Protein AF-A0A3S0RDN9-F1 (afdb_monomer_lite)

Foldseek 3Di:
DKAKDKDAAQDQDWDKDKDFQQQKWFQAPVRDIDTFQWKDKQPDDTDRTIDIDTHHHPDMIMMMTHDDDDPPGQWTQWIGGNNRIDGTGGQDPDDDDDPDPPPPDPQPPDQFWDKDWADWDDDPRHTDIDIDIGTDD

pLDDT: mean 71.14, std 14.69, range [34.78, 93.75]

Sequence (137 aa):
MYCDFQFELTRKQTVDVSFYTSYFKVFTPDGTSMEADKVSFAGNTLNTYRSNQEIIAGVPVKVQAYFNIPASTPMFRALEIDGKRLENVPIRSGAAARPGTPTTLPAPAVTGFDLQLSNCAVNRGVYTCTATLTPTK

Structure (mmCIF, N/CA/C/O backbone):
data_AF-A0A3S0RDN9-F1
#
_entry.id   AF-A0A3S0RDN9-F1
#
loop_
_atom_site.group_PDB
_atom_site.id
_atom_site.type_symbol
_atom_site.label_atom_id
_atom_site.label_alt_id
_atom_site.label_comp_id
_atom_site.label_asym_id
_atom_site.label_entity_id
_atom_site.label_seq_id
_atom_site.pdbx_PDB_ins_code
_atom_site.Cartn_x
_atom_site.Cartn_y
_atom_site.Cartn_z
_atom_site.occupancy
_atom_site.B_iso_or_equiv
_atom_site.auth_seq_id
_atom_site.auth_comp_id
_atom_site.auth_asym_id
_atom_site.auth_atom_id
_atom_site.pdbx_PDB_model_num
ATOM 1 N N . MET A 1 1 ? 2.990 -1.516 -11.175 1.00 73.88 1 MET A N 1
ATOM 2 C CA . MET A 1 1 ? 3.116 -2.554 -10.125 1.00 73.88 1 MET A CA 1
ATOM 3 C C . MET A 1 1 ? 1.819 -2.583 -9.335 1.00 73.88 1 MET A C 1
ATOM 5 O O . MET A 1 1 ? 1.255 -1.518 -9.125 1.00 73.88 1 MET A O 1
ATOM 9 N N . TYR A 1 2 ? 1.352 -3.764 -8.928 1.00 74.06 2 TYR A N 1
ATOM 10 C CA . TYR A 1 2 ? 0.171 -3.918 -8.077 1.00 74.06 2 TYR A CA 1
ATOM 11 C C . TYR A 1 2 ? 0.587 -4.119 -6.620 1.00 74.06 2 TYR A C 1
ATOM 13 O O . TYR A 1 2 ? 1.446 -4.954 -6.345 1.00 74.06 2 TYR A O 1
ATOM 21 N N . CYS A 1 3 ? -0.023 -3.361 -5.714 1.00 70.94 3 CYS A N 1
ATOM 22 C CA . CYS A 1 3 ? 0.065 -3.572 -4.275 1.00 70.94 3 CYS A CA 1
ATOM 23 C C . CYS A 1 3 ? -1.298 -4.039 -3.772 1.00 70.94 3 CYS A C 1
ATOM 25 O O . CYS A 1 3 ? -2.300 -3.357 -3.988 1.00 70.94 3 CYS A O 1
ATOM 27 N N . ASP A 1 4 ? -1.316 -5.199 -3.121 1.00 74.75 4 ASP A N 1
ATOM 28 C CA . ASP A 1 4 ? -2.514 -5.782 -2.535 1.00 74.75 4 ASP A CA 1
ATOM 29 C C . ASP A 1 4 ? -2.580 -5.444 -1.045 1.00 74.75 4 ASP A C 1
ATOM 31 O O . ASP A 1 4 ? -1.678 -5.773 -0.275 1.00 74.75 4 ASP A O 1
ATOM 35 N N . PHE A 1 5 ? -3.678 -4.822 -0.643 1.00 72.62 5 PHE A N 1
ATOM 36 C CA . PHE A 1 5 ? -3.991 -4.444 0.724 1.00 72.62 5 PHE A CA 1
ATOM 37 C C . PHE A 1 5 ? -5.184 -5.251 1.192 1.00 72.62 5 PHE A C 1
ATOM 39 O O . PHE A 1 5 ? -6.186 -5.338 0.488 1.00 72.62 5 PHE A O 1
ATOM 46 N N . GLN A 1 6 ? -5.092 -5.818 2.387 1.00 69.31 6 GLN A N 1
ATOM 47 C CA . GLN A 1 6 ? -6.221 -6.462 3.039 1.00 69.31 6 GLN A CA 1
ATOM 48 C C . GLN A 1 6 ? -6.511 -5.723 4.337 1.00 69.31 6 GLN A C 1
ATOM 50 O O . GLN A 1 6 ? -5.605 -5.503 5.139 1.00 69.31 6 GLN A O 1
ATOM 55 N N . PHE A 1 7 ? -7.764 -5.335 4.536 1.00 69.81 7 PHE A N 1
ATOM 56 C CA . PHE A 1 7 ? -8.216 -4.703 5.769 1.00 69.81 7 PHE A CA 1
ATOM 57 C C . PHE A 1 7 ? -9.571 -5.266 6.187 1.00 69.81 7 PHE A C 1
ATOM 59 O O . PHE A 1 7 ? -10.292 -5.856 5.387 1.00 69.81 7 PHE A O 1
ATOM 66 N N . GLU A 1 8 ? -9.916 -5.074 7.452 1.00 69.88 8 GLU A N 1
ATOM 67 C CA . GLU A 1 8 ? -11.169 -5.533 8.042 1.00 69.88 8 GLU A CA 1
ATOM 68 C C . GLU A 1 8 ? -11.790 -4.382 8.834 1.00 69.88 8 GLU A C 1
ATOM 70 O O . GLU A 1 8 ? -11.104 -3.700 9.602 1.00 69.88 8 GLU A O 1
ATOM 75 N N . LEU A 1 9 ? -13.091 -4.143 8.647 1.00 66.44 9 LEU A N 1
ATOM 76 C CA . LEU A 1 9 ? -13.814 -3.179 9.470 1.00 66.44 9 LEU A CA 1
ATOM 77 C C . LEU A 1 9 ? -14.130 -3.800 10.829 1.00 66.44 9 LEU A C 1
ATOM 79 O O . LEU A 1 9 ? -14.888 -4.761 10.932 1.00 66.44 9 LEU A O 1
ATOM 83 N N . THR A 1 10 ? -13.604 -3.181 11.885 1.00 65.06 10 THR A N 1
ATOM 84 C CA . THR A 1 10 ? -13.826 -3.603 13.277 1.00 65.06 10 THR A CA 1
ATOM 85 C C . THR A 1 10 ? -15.167 -3.125 13.848 1.00 65.06 10 THR A C 1
ATOM 87 O O . THR A 1 10 ? -15.571 -3.543 14.933 1.00 65.06 10 THR A O 1
ATOM 90 N N . ARG A 1 11 ? -15.872 -2.216 13.160 1.00 67.81 11 ARG A N 1
ATOM 91 C CA . ARG A 1 11 ? -17.191 -1.722 13.592 1.00 67.81 11 ARG A CA 1
ATOM 92 C C . ARG A 1 11 ? -18.281 -2.702 13.172 1.00 67.81 11 ARG A C 1
ATOM 94 O O . ARG A 1 11 ? -18.232 -3.208 12.067 1.00 67.81 11 ARG A O 1
ATOM 101 N N . LYS A 1 12 ? -19.306 -2.897 14.010 1.00 67.62 12 LYS A N 1
ATOM 102 C CA . LYS A 1 12 ? -20.421 -3.850 13.795 1.00 67.62 12 LYS A CA 1
ATOM 103 C C . LYS A 1 12 ? -21.451 -3.446 12.722 1.00 67.62 12 LYS A C 1
ATOM 105 O O . LYS A 1 12 ? -22.539 -4.009 12.699 1.00 67.62 12 LYS A O 1
ATOM 110 N N . GLN A 1 13 ? -21.170 -2.444 11.896 1.00 71.88 13 GLN A N 1
ATOM 111 C CA . GLN A 1 13 ? -22.127 -1.923 10.917 1.00 71.88 13 GLN A CA 1
ATOM 112 C C . GLN A 1 13 ? -21.569 -2.072 9.512 1.00 71.88 13 GLN A C 1
ATOM 114 O O . GLN A 1 13 ? -20.361 -1.959 9.310 1.00 71.88 13 GLN A O 1
ATOM 119 N N . THR A 1 14 ? -22.469 -2.303 8.564 1.00 76.31 14 THR A N 1
ATOM 120 C CA . THR A 1 14 ? -22.162 -2.223 7.144 1.00 76.31 14 THR A CA 1
ATOM 121 C C . THR A 1 14 ? -21.977 -0.760 6.752 1.00 76.31 14 THR A C 1
ATOM 123 O O . THR A 1 14 ? -22.779 0.087 7.148 1.00 76.31 14 THR A O 1
ATOM 126 N N . VAL A 1 15 ? -20.898 -0.448 6.034 1.00 79.62 15 VAL A N 1
ATOM 127 C CA . VAL A 1 15 ? -20.557 0.934 5.667 1.00 79.62 15 VAL A CA 1
ATOM 128 C C . VAL A 1 15 ? -20.176 1.001 4.197 1.00 79.62 15 VAL A C 1
ATOM 130 O O . VAL A 1 15 ? -19.372 0.195 3.730 1.00 79.62 15 VAL A O 1
ATOM 133 N N . ASP A 1 16 ? -20.698 2.002 3.492 1.00 80.12 16 ASP A N 1
ATOM 134 C CA . ASP A 1 16 ? -20.200 2.375 2.172 1.00 80.12 16 ASP A CA 1
ATOM 135 C C . ASP A 1 16 ? -18.854 3.076 2.312 1.00 80.12 16 ASP A C 1
ATOM 137 O O . ASP A 1 16 ? -18.756 4.189 2.838 1.00 80.12 16 ASP A O 1
ATOM 141 N N . VAL A 1 17 ? -17.800 2.430 1.821 1.00 76.44 17 VAL A N 1
ATOM 142 C CA . VAL A 1 17 ? -16.456 3.001 1.835 1.00 76.44 17 VAL A CA 1
ATOM 143 C C . VAL A 1 17 ? -16.057 3.379 0.418 1.00 76.44 17 VAL A C 1
ATOM 145 O O . VAL A 1 17 ? -16.173 2.600 -0.529 1.00 76.44 17 VAL A O 1
ATOM 148 N N . SER A 1 18 ? -15.593 4.618 0.278 1.00 80.81 18 SER A N 1
ATOM 149 C CA . SER A 1 18 ? -15.057 5.147 -0.972 1.00 80.81 18 SER A CA 1
ATOM 150 C C . SER A 1 18 ? -13.541 5.206 -0.880 1.00 80.81 18 SER A C 1
ATOM 152 O O . SER A 1 18 ? -13.004 5.880 -0.005 1.00 80.81 18 SER A O 1
ATOM 154 N N . PHE A 1 19 ? -12.860 4.534 -1.800 1.00 79.06 19 PHE A N 1
ATOM 155 C CA . PHE A 1 19 ? -11.409 4.607 -1.930 1.00 79.06 19 PHE A CA 1
ATOM 156 C C . PHE A 1 19 ? -11.046 5.455 -3.137 1.00 79.06 19 PHE A C 1
ATOM 158 O O . PHE A 1 19 ? -11.519 5.191 -4.247 1.00 79.06 19 PHE A O 1
ATOM 165 N N . TYR A 1 20 ? -10.190 6.445 -2.911 1.00 86.69 20 TYR A N 1
ATOM 166 C CA . TYR A 1 20 ? -9.628 7.294 -3.953 1.00 86.69 20 TYR A CA 1
ATOM 167 C C . TYR A 1 20 ? -8.189 6.880 -4.226 1.00 86.69 20 TYR A C 1
ATOM 169 O O . TYR A 1 20 ? -7.482 6.423 -3.330 1.00 86.69 20 TYR A O 1
ATOM 177 N N . THR A 1 21 ? -7.739 7.072 -5.459 1.00 88.69 21 THR A N 1
ATOM 178 C CA . THR A 1 21 ? -6.330 6.889 -5.832 1.00 88.69 21 THR A CA 1
ATOM 179 C C . THR A 1 21 ? -5.385 7.722 -4.965 1.00 88.69 21 THR A C 1
ATOM 181 O O . THR A 1 21 ? -4.353 7.216 -4.531 1.00 88.69 21 THR A O 1
ATOM 184 N N . SER A 1 22 ? -5.791 8.944 -4.612 1.00 88.38 22 SER A N 1
ATOM 185 C CA . SER A 1 22 ? -5.031 9.869 -3.762 1.00 88.38 22 SER A CA 1
ATOM 186 C C . SER A 1 22 ? -4.820 9.392 -2.323 1.00 88.38 22 SER A C 1
ATOM 188 O O . SER A 1 22 ? -3.950 9.914 -1.624 1.00 88.38 22 SER A O 1
ATOM 190 N N . TYR A 1 23 ? -5.580 8.391 -1.866 1.00 89.31 23 TYR A N 1
ATOM 191 C CA . TYR A 1 23 ? -5.356 7.778 -0.557 1.00 89.31 23 TYR A CA 1
ATOM 192 C C . TYR A 1 23 ? -4.123 6.887 -0.547 1.00 89.31 23 TYR A C 1
ATOM 194 O O . TYR A 1 23 ? -3.597 6.627 0.525 1.00 89.31 23 TYR A O 1
ATOM 202 N N . PHE A 1 24 ? -3.653 6.431 -1.706 1.00 90.19 24 PHE A N 1
ATOM 203 C CA . PHE A 1 24 ? -2.531 5.514 -1.822 1.00 90.19 24 PHE A CA 1
ATOM 204 C C . PHE A 1 24 ? -1.341 6.259 -2.411 1.00 90.19 24 PHE A C 1
ATOM 206 O O . PHE A 1 24 ? -1.342 6.616 -3.588 1.00 90.19 24 PHE A O 1
ATOM 213 N N . LYS A 1 25 ? -0.313 6.481 -1.596 1.00 92.19 25 LYS A N 1
ATOM 214 C CA . LYS A 1 25 ? 0.907 7.190 -1.983 1.00 92.19 25 LYS A CA 1
ATOM 215 C C . LYS A 1 25 ? 2.123 6.325 -1.745 1.00 92.19 25 LYS A C 1
ATOM 217 O O . LYS A 1 25 ? 2.254 5.705 -0.700 1.00 92.19 25 LYS A O 1
ATOM 222 N N . VAL A 1 26 ? 3.055 6.317 -2.679 1.00 91.06 26 VAL A N 1
ATOM 223 C CA . VAL A 1 26 ? 4.378 5.720 -2.491 1.00 91.06 26 VAL A CA 1
ATOM 224 C C . VAL A 1 26 ? 5.428 6.808 -2.493 1.00 91.06 26 VAL A C 1
ATOM 226 O O . VAL A 1 26 ? 5.318 7.795 -3.212 1.00 91.06 26 VAL A O 1
ATOM 229 N N . PHE A 1 27 ? 6.465 6.597 -1.701 1.00 89.00 27 PHE A N 1
ATOM 230 C CA . PHE A 1 27 ? 7.673 7.395 -1.673 1.00 89.00 27 PHE A CA 1
ATOM 231 C C . PHE A 1 27 ? 8.801 6.508 -2.166 1.00 89.00 27 PHE A C 1
ATOM 233 O O . PHE A 1 27 ? 9.121 5.485 -1.551 1.00 89.00 27 PHE A O 1
ATOM 240 N N . THR A 1 28 ? 9.391 6.866 -3.291 1.00 86.06 28 THR A N 1
ATOM 241 C CA . THR A 1 28 ? 10.528 6.143 -3.860 1.00 86.06 28 THR A CA 1
ATOM 242 C C . THR A 1 28 ? 11.813 6.448 -3.086 1.00 86.06 28 THR A C 1
ATOM 244 O O . THR A 1 28 ? 11.859 7.384 -2.280 1.00 86.06 28 THR A O 1
ATOM 247 N N . PRO A 1 29 ? 12.879 5.648 -3.281 1.00 79.56 29 PRO A N 1
ATOM 248 C CA . PRO A 1 29 ? 14.160 5.864 -2.604 1.00 79.56 29 PRO A CA 1
ATOM 249 C C . PRO A 1 29 ? 14.780 7.246 -2.852 1.00 79.56 29 PRO A C 1
ATOM 251 O O . PRO A 1 29 ? 15.472 7.765 -1.983 1.00 79.56 29 PRO A O 1
ATOM 254 N N . ASP A 1 30 ? 14.495 7.859 -4.002 1.00 83.50 30 ASP A N 1
ATOM 255 C CA . ASP A 1 30 ? 14.920 9.221 -4.354 1.00 83.50 30 ASP A CA 1
ATOM 256 C C . ASP A 1 30 ? 14.118 10.328 -3.638 1.00 83.50 30 ASP A C 1
ATOM 258 O O . ASP A 1 30 ? 14.424 11.509 -3.778 1.00 83.50 30 ASP A O 1
ATOM 262 N N . GLY A 1 31 ? 13.105 9.960 -2.847 1.00 81.12 31 GLY A N 1
ATOM 263 C CA . GLY A 1 31 ? 12.265 10.885 -2.095 1.00 81.12 31 GLY A CA 1
ATOM 264 C C . GLY A 1 31 ? 11.086 11.461 -2.876 1.00 81.12 31 GLY A C 1
ATOM 265 O O . GLY A 1 31 ? 10.309 12.209 -2.281 1.00 81.12 31 GLY A O 1
ATOM 266 N N . THR A 1 32 ? 10.910 11.111 -4.155 1.00 88.69 32 THR A N 1
ATOM 267 C CA . THR A 1 32 ? 9.719 11.526 -4.905 1.00 88.69 32 THR A CA 1
ATOM 268 C C . THR A 1 32 ? 8.485 10.772 -4.411 1.00 88.69 32 THR A C 1
ATOM 270 O O . THR A 1 32 ? 8.567 9.633 -3.945 1.00 88.69 32 THR A O 1
ATOM 273 N N . SER A 1 33 ? 7.331 11.440 -4.438 1.00 91.75 33 SER A N 1
ATOM 274 C CA . SER A 1 33 ? 6.051 10.846 -4.059 1.00 91.75 33 SER A CA 1
ATOM 275 C C . SER A 1 33 ? 5.173 10.645 -5.284 1.00 91.75 33 SER A C 1
ATOM 277 O O . SER A 1 33 ? 5.063 11.553 -6.107 1.00 91.75 33 SER A O 1
ATOM 279 N N . MET A 1 34 ? 4.498 9.504 -5.370 1.00 91.81 34 MET A N 1
ATOM 280 C CA . MET A 1 34 ? 3.548 9.194 -6.439 1.00 91.81 34 MET A CA 1
ATOM 281 C C . MET A 1 34 ? 2.251 8.664 -5.842 1.00 91.81 34 MET A C 1
ATOM 283 O O . MET A 1 34 ? 2.280 7.869 -4.903 1.00 91.81 34 MET A O 1
ATOM 287 N N . GLU A 1 35 ? 1.121 9.087 -6.393 1.00 93.75 35 GLU A N 1
ATOM 288 C CA . GLU A 1 35 ? -0.183 8.508 -6.072 1.00 93.75 35 GLU A CA 1
ATOM 289 C C . GLU A 1 35 ? -0.417 7.237 -6.900 1.00 93.75 35 GLU A C 1
ATOM 291 O O . GLU A 1 35 ? 0.277 6.985 -7.889 1.00 93.75 35 GLU A O 1
ATOM 296 N N . ALA A 1 36 ? -1.380 6.411 -6.498 1.00 91.12 36 ALA A N 1
ATOM 297 C CA . ALA A 1 36 ? -1.803 5.288 -7.324 1.00 91.12 36 ALA A CA 1
ATOM 298 C C . ALA A 1 36 ? -2.474 5.792 -8.611 1.00 91.12 36 ALA A C 1
ATOM 300 O O . ALA A 1 36 ? -3.304 6.692 -8.569 1.00 91.12 36 ALA A O 1
ATOM 301 N N . ASP A 1 37 ? -2.198 5.172 -9.757 1.00 89.31 37 ASP A N 1
ATOM 302 C CA . ASP A 1 37 ? -2.893 5.520 -11.005 1.00 89.31 37 ASP A CA 1
ATOM 303 C C . ASP A 1 37 ? -4.288 4.889 -11.063 1.00 89.31 37 ASP A C 1
ATOM 305 O O . ASP A 1 37 ? -5.194 5.389 -11.732 1.00 89.31 37 ASP A O 1
ATOM 309 N N . LYS A 1 38 ? -4.444 3.722 -10.425 1.00 87.50 38 LYS A N 1
ATOM 310 C CA . LYS A 1 38 ? -5.693 2.954 -10.413 1.00 87.50 38 LYS A CA 1
ATOM 311 C C . LYS A 1 38 ? -5.880 2.249 -9.084 1.00 87.50 38 LYS A C 1
ATOM 313 O O . LYS A 1 38 ? -4.913 1.811 -8.466 1.00 87.50 38 LYS A O 1
ATOM 318 N N . VAL A 1 39 ? -7.135 2.061 -8.705 1.00 85.31 39 VAL A N 1
ATOM 319 C CA . VAL A 1 39 ? -7.540 1.260 -7.551 1.00 85.31 39 VAL A CA 1
ATOM 320 C C . VAL A 1 39 ? -8.624 0.264 -7.960 1.00 85.31 39 VAL A C 1
ATOM 322 O O . VAL A 1 39 ? -9.530 0.580 -8.728 1.00 85.31 39 VAL A O 1
ATOM 325 N N . SER A 1 40 ? -8.522 -0.962 -7.467 1.00 84.06 40 SER A N 1
ATOM 326 C CA . SER A 1 40 ? -9.524 -2.021 -7.593 1.00 84.06 40 SER A CA 1
ATOM 327 C C . SER A 1 40 ? -9.924 -2.489 -6.202 1.00 84.06 40 SER A C 1
ATOM 329 O O . SER A 1 40 ? -9.132 -2.453 -5.261 1.00 84.06 40 SER A O 1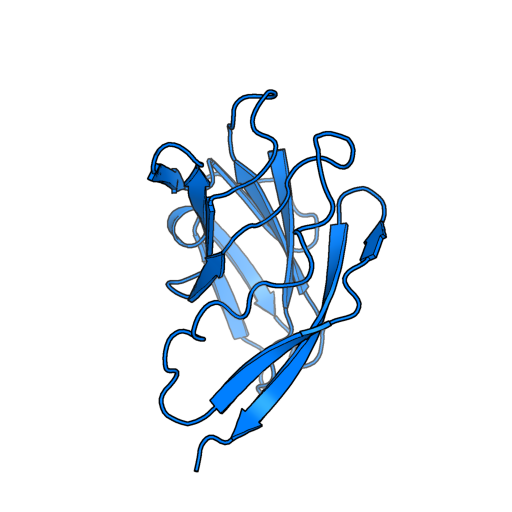
ATOM 331 N N . PHE A 1 41 ? -11.165 -2.941 -6.074 1.00 78.75 41 PHE A N 1
ATOM 332 C CA . PHE A 1 41 ? -11.730 -3.408 -4.822 1.00 78.75 41 PHE A CA 1
ATOM 333 C C . PHE A 1 41 ? -12.392 -4.766 -5.023 1.00 78.75 41 PHE A C 1
ATOM 335 O O . PHE A 1 41 ? -13.183 -4.924 -5.952 1.00 78.75 41 PHE A O 1
ATOM 342 N N . ALA A 1 42 ? -12.099 -5.731 -4.149 1.00 68.88 42 ALA A N 1
ATOM 343 C CA . ALA A 1 42 ? -12.646 -7.090 -4.183 1.00 68.88 42 ALA A CA 1
ATOM 344 C C . ALA A 1 42 ? -12.525 -7.782 -5.560 1.00 68.88 42 ALA A C 1
ATOM 346 O O . ALA A 1 42 ? -13.360 -8.601 -5.927 1.00 68.88 42 ALA A O 1
ATOM 347 N N . GLY A 1 43 ? -11.491 -7.444 -6.340 1.00 64.06 43 GLY A N 1
ATOM 348 C CA . GLY A 1 43 ? -11.286 -7.995 -7.684 1.00 64.06 43 GLY A CA 1
ATOM 349 C C . GLY A 1 43 ? -12.161 -7.376 -8.782 1.00 64.06 43 GLY A C 1
ATOM 350 O O . GLY A 1 43 ? -12.144 -7.871 -9.906 1.00 64.06 43 GLY A O 1
ATOM 351 N N . ASN A 1 44 ? -12.892 -6.293 -8.495 1.00 66.81 44 ASN A N 1
ATOM 352 C CA . ASN A 1 44 ? -13.600 -5.516 -9.516 1.00 66.81 44 ASN A CA 1
ATOM 353 C C . ASN A 1 44 ? -12.628 -4.816 -10.480 1.00 66.81 44 ASN A C 1
ATOM 355 O O . ASN A 1 44 ? -11.425 -4.714 -10.225 1.00 66.81 44 ASN A O 1
ATOM 359 N N . THR A 1 45 ? -13.151 -4.298 -11.591 1.00 71.44 45 THR A N 1
ATOM 360 C CA . THR A 1 45 ? -12.372 -3.573 -12.602 1.00 71.44 45 THR A CA 1
ATOM 361 C C . THR A 1 45 ? -11.550 -2.439 -11.974 1.00 71.44 45 THR A C 1
ATOM 363 O O . THR A 1 45 ? -12.029 -1.715 -11.103 1.00 71.44 45 THR A O 1
ATOM 366 N N . LEU A 1 46 ? -10.293 -2.296 -12.407 1.00 69.06 46 LEU A N 1
ATOM 367 C CA . LEU A 1 46 ? -9.405 -1.213 -11.977 1.00 69.06 46 LEU A CA 1
ATOM 368 C C . LEU A 1 46 ? -9.985 0.139 -12.407 1.00 69.06 46 LEU A C 1
ATOM 370 O O . LEU A 1 46 ? -10.029 0.441 -13.600 1.00 69.06 46 LEU A O 1
ATOM 374 N N . ASN A 1 47 ? -10.375 0.954 -11.433 1.00 73.69 47 ASN A N 1
ATOM 375 C CA . ASN A 1 47 ? -10.930 2.285 -11.641 1.00 73.69 47 ASN A CA 1
ATOM 376 C C . ASN A 1 47 ? -9.856 3.354 -11.408 1.00 73.69 47 ASN A C 1
ATOM 378 O O . ASN A 1 47 ? -9.005 3.220 -10.532 1.00 73.69 47 ASN A O 1
ATOM 382 N N . THR A 1 48 ? -9.894 4.431 -12.190 1.00 71.00 48 THR A N 1
ATOM 383 C CA . THR A 1 48 ? -8.883 5.506 -12.164 1.00 71.00 48 THR A CA 1
ATOM 384 C C . THR A 1 48 ? -9.162 6.605 -11.138 1.00 71.00 48 THR A C 1
ATOM 386 O O . THR A 1 48 ? -8.297 7.437 -10.902 1.00 71.00 48 THR A O 1
ATOM 389 N N . TYR A 1 49 ? -10.360 6.644 -10.543 1.00 62.12 49 TYR A N 1
ATOM 390 C CA . TYR A 1 49 ? -10.787 7.777 -9.708 1.00 62.12 49 TYR A CA 1
ATOM 391 C C . TYR A 1 49 ? -11.301 7.361 -8.335 1.00 62.12 49 TYR A C 1
ATOM 393 O O . TYR A 1 49 ? -10.817 7.834 -7.310 1.00 62.12 49 TYR A O 1
ATOM 401 N N . ARG A 1 50 ? -12.311 6.493 -8.313 1.00 73.06 50 ARG A N 1
ATOM 402 C CA . ARG A 1 50 ? -13.023 6.116 -7.097 1.00 73.06 50 ARG A CA 1
ATOM 403 C C . ARG A 1 50 ? -13.538 4.696 -7.242 1.00 73.06 50 ARG A C 1
ATOM 405 O O . ARG A 1 50 ? -14.060 4.335 -8.296 1.00 73.06 50 ARG A O 1
ATOM 412 N N . SER A 1 51 ? -13.418 3.914 -6.179 1.00 70.19 51 SER A N 1
ATOM 413 C CA . SER A 1 51 ? -14.135 2.651 -6.030 1.00 70.19 51 SER A CA 1
ATOM 414 C C . SER A 1 51 ? -15.015 2.740 -4.793 1.00 70.19 51 SER A C 1
ATOM 416 O O . SER A 1 51 ? -14.516 3.053 -3.713 1.00 70.19 51 SER A O 1
ATOM 418 N N . ASN A 1 52 ? -16.308 2.472 -4.962 1.00 73.56 52 ASN A N 1
ATOM 419 C CA . ASN A 1 52 ? -17.276 2.412 -3.870 1.00 73.56 52 ASN A CA 1
ATOM 420 C C . ASN A 1 52 ? -17.664 0.975 -3.650 1.00 73.56 52 ASN A C 1
ATOM 422 O O . ASN A 1 52 ? -18.036 0.310 -4.618 1.00 73.56 52 ASN A O 1
ATOM 426 N N . GLN A 1 53 ? -17.599 0.528 -2.406 1.00 75.19 53 GLN A N 1
ATOM 427 C CA . GLN A 1 53 ? -18.130 -0.766 -2.039 1.00 75.19 53 GLN A CA 1
ATOM 428 C C . GLN A 1 53 ? -18.738 -0.732 -0.649 1.00 75.19 53 GLN A C 1
ATOM 430 O O . GLN A 1 53 ? -18.237 -0.061 0.258 1.00 75.19 53 GLN A O 1
ATOM 435 N N . GLU A 1 54 ? -19.808 -1.499 -0.523 1.00 80.19 54 GLU A N 1
ATOM 436 C CA . GLU A 1 54 ? -20.450 -1.780 0.742 1.00 80.19 54 GLU A CA 1
ATOM 437 C C . GLU A 1 54 ? -19.605 -2.829 1.475 1.00 80.19 54 GLU A C 1
ATOM 439 O O . GLU A 1 54 ? -19.353 -3.925 0.965 1.00 80.19 54 GLU A O 1
ATOM 444 N N . ILE A 1 55 ? -19.103 -2.478 2.658 1.00 78.62 55 ILE A N 1
ATOM 445 C CA . ILE A 1 55 ? -18.238 -3.358 3.441 1.00 78.62 55 ILE A CA 1
ATOM 446 C C . ILE A 1 55 ? -18.997 -3.878 4.646 1.00 78.62 55 ILE A C 1
ATOM 448 O O . ILE A 1 55 ? -19.379 -3.114 5.534 1.00 78.62 55 ILE A O 1
ATOM 452 N N . ILE A 1 56 ? -19.155 -5.197 4.694 1.00 81.19 56 ILE A N 1
ATOM 453 C CA . ILE A 1 56 ? -19.755 -5.903 5.821 1.00 81.19 56 ILE A CA 1
ATOM 454 C C . ILE A 1 56 ? -18.720 -6.027 6.945 1.00 81.19 56 ILE A C 1
ATOM 456 O O . ILE A 1 56 ? -17.582 -6.450 6.731 1.00 81.19 56 ILE A O 1
ATOM 460 N N . ALA A 1 57 ? -19.136 -5.671 8.158 1.00 78.50 57 ALA A N 1
ATOM 461 C CA . ALA A 1 57 ? -18.351 -5.824 9.377 1.00 78.50 57 ALA A CA 1
ATOM 462 C C . ALA A 1 57 ? -17.788 -7.247 9.540 1.00 78.50 57 ALA A C 1
ATOM 464 O O . ALA A 1 57 ? -18.515 -8.225 9.367 1.00 78.50 57 ALA A O 1
ATOM 465 N N . GLY A 1 58 ? -16.513 -7.365 9.918 1.00 74.88 58 GLY A N 1
ATOM 466 C CA . GLY A 1 58 ? -15.860 -8.663 10.131 1.00 74.88 58 GLY A CA 1
ATOM 467 C C . GLY A 1 58 ? -15.554 -9.462 8.858 1.00 74.88 58 GLY A C 1
ATOM 468 O O . GLY A 1 58 ? -15.025 -10.568 8.948 1.00 74.88 58 GLY A O 1
ATOM 469 N N . VAL A 1 59 ? -15.865 -8.931 7.669 1.00 76.94 59 VAL A N 1
ATOM 470 C CA . VAL A 1 59 ? -15.441 -9.525 6.397 1.00 76.94 59 VAL A CA 1
ATOM 471 C C . VAL A 1 59 ? -14.175 -8.807 5.931 1.00 76.94 59 VAL A C 1
ATOM 473 O O . VAL A 1 59 ? -14.212 -7.594 5.699 1.00 76.94 59 VAL A O 1
ATOM 476 N N . PRO A 1 60 ? -13.040 -9.512 5.782 1.00 74.25 60 PRO A N 1
ATOM 477 C CA . PRO A 1 60 ? -11.835 -8.899 5.261 1.00 74.25 60 PRO A CA 1
ATOM 478 C C . PRO A 1 60 ? -12.034 -8.549 3.793 1.00 74.25 60 PRO A C 1
ATOM 480 O O . PRO A 1 60 ? -12.502 -9.368 2.997 1.00 74.25 60 PRO A O 1
ATOM 483 N N . VAL A 1 61 ? -11.619 -7.345 3.419 1.00 74.25 61 VAL A N 1
ATOM 484 C CA . VAL A 1 61 ? -11.695 -6.886 2.044 1.00 74.25 61 VAL A CA 1
ATOM 485 C C . VAL A 1 61 ? -10.326 -6.586 1.479 1.00 74.25 61 VAL A C 1
ATOM 487 O O . VAL A 1 61 ? -9.437 -6.077 2.161 1.00 74.25 61 VAL A O 1
ATOM 490 N N . LYS A 1 62 ? -10.174 -6.921 0.199 1.00 80.31 62 LYS A N 1
ATOM 491 C CA . LYS A 1 62 ? -8.966 -6.693 -0.572 1.00 80.31 62 LYS A CA 1
ATOM 492 C C . LYS A 1 62 ? -9.112 -5.449 -1.441 1.00 80.31 62 LYS A C 1
ATOM 494 O O . LYS A 1 62 ? -10.034 -5.366 -2.252 1.00 80.31 62 LYS A O 1
ATOM 499 N N . VAL A 1 63 ? -8.164 -4.531 -1.323 1.00 79.94 63 VAL A N 1
ATOM 500 C CA . VAL A 1 63 ? -7.978 -3.403 -2.237 1.00 79.94 63 VAL A CA 1
ATOM 501 C C . VAL A 1 63 ? -6.652 -3.557 -2.942 1.00 79.94 63 VAL A C 1
ATOM 503 O O . VAL A 1 63 ? -5.649 -3.910 -2.336 1.00 79.94 63 VAL A O 1
ATOM 506 N N . GLN A 1 64 ? -6.649 -3.295 -4.236 1.00 84.50 64 GLN A N 1
ATOM 507 C CA . GLN A 1 64 ? -5.458 -3.339 -5.054 1.00 84.50 64 GLN A CA 1
ATOM 508 C C . GLN A 1 64 ? -5.194 -1.946 -5.608 1.00 84.50 64 GLN A C 1
ATOM 510 O O . GLN A 1 64 ? -6.036 -1.402 -6.317 1.00 84.50 64 GLN A O 1
ATOM 515 N N . ALA A 1 65 ? -4.031 -1.375 -5.309 1.00 85.94 65 ALA A N 1
ATOM 516 C CA . ALA A 1 65 ? -3.590 -0.122 -5.912 1.00 85.94 65 ALA A CA 1
ATOM 517 C C . ALA A 1 65 ? -2.512 -0.401 -6.961 1.00 85.94 65 ALA A C 1
ATOM 519 O O . ALA A 1 65 ? -1.602 -1.207 -6.745 1.00 85.94 65 ALA A O 1
ATOM 520 N N . TYR A 1 66 ? -2.620 0.261 -8.106 1.00 87.50 66 TYR A N 1
ATOM 521 C CA . TYR A 1 66 ? -1.627 0.213 -9.165 1.00 87.50 66 TYR A CA 1
ATOM 522 C C . TYR A 1 66 ? -0.798 1.489 -9.157 1.00 87.50 66 TYR A C 1
ATOM 524 O O . TYR A 1 66 ? -1.351 2.583 -9.197 1.00 87.50 66 TYR A O 1
ATOM 532 N N . PHE A 1 67 ? 0.519 1.329 -9.195 1.00 88.38 67 PHE A N 1
ATOM 533 C CA . PHE A 1 67 ? 1.463 2.430 -9.325 1.00 88.38 67 PHE A CA 1
ATOM 534 C C . PHE A 1 67 ? 2.365 2.221 -10.541 1.00 88.38 67 PHE A C 1
ATOM 536 O O . PHE A 1 67 ? 2.958 1.142 -10.701 1.00 88.38 67 PHE A O 1
ATOM 543 N N . ASN A 1 68 ? 2.518 3.235 -11.385 1.00 86.25 68 ASN A N 1
ATOM 544 C CA . ASN A 1 68 ? 3.450 3.220 -12.504 1.00 86.25 68 ASN A CA 1
ATOM 545 C C . ASN A 1 68 ? 4.871 3.578 -12.048 1.00 86.25 68 ASN A C 1
ATOM 547 O O . ASN A 1 68 ? 5.260 4.739 -11.994 1.00 86.25 68 ASN A O 1
ATOM 551 N N . ILE A 1 69 ? 5.650 2.554 -11.703 1.00 81.81 69 ILE A N 1
ATOM 552 C CA . ILE A 1 69 ? 6.974 2.702 -11.090 1.00 81.81 69 ILE A CA 1
ATOM 553 C C . ILE A 1 69 ? 8.005 1.988 -11.960 1.00 81.81 69 ILE A C 1
ATOM 555 O O . ILE A 1 69 ? 7.697 0.896 -12.464 1.00 81.81 69 ILE A O 1
ATOM 559 N N . PRO A 1 70 ? 9.219 2.550 -12.126 1.00 78.75 70 PRO A N 1
ATOM 560 C CA . PRO A 1 70 ? 10.282 1.904 -12.878 1.00 78.75 70 PRO A CA 1
ATOM 561 C C . PRO A 1 70 ? 10.517 0.461 -12.433 1.00 78.75 70 PRO A C 1
ATOM 563 O O . PRO A 1 70 ? 10.520 0.126 -11.248 1.00 78.75 70 PRO A O 1
ATOM 566 N N . ALA A 1 71 ? 10.761 -0.419 -13.403 1.00 72.12 71 ALA A N 1
ATOM 567 C CA . ALA A 1 71 ? 10.973 -1.832 -13.114 1.00 72.12 71 ALA A CA 1
ATOM 568 C C . ALA A 1 71 ? 12.248 -2.106 -12.293 1.00 72.12 71 ALA A C 1
ATOM 570 O O . ALA A 1 71 ? 12.379 -3.168 -11.691 1.00 72.12 71 ALA A O 1
ATOM 571 N N . SER A 1 72 ? 13.178 -1.155 -12.264 1.00 73.56 72 SER A N 1
ATOM 572 C CA . SER A 1 72 ? 14.410 -1.221 -11.486 1.00 73.56 72 SER A CA 1
ATOM 573 C C . SER A 1 72 ? 14.220 -0.902 -10.003 1.00 73.56 72 SER A C 1
ATOM 575 O O . SER A 1 72 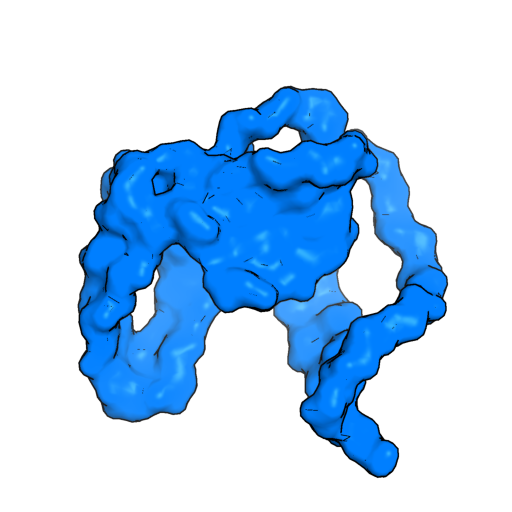? 15.141 -1.156 -9.236 1.00 73.56 72 SER A O 1
ATOM 577 N N . THR A 1 73 ? 13.069 -0.368 -9.574 1.00 73.12 73 THR A N 1
ATOM 578 C CA . THR A 1 73 ? 12.847 0.029 -8.177 1.00 73.12 73 THR A CA 1
ATOM 579 C C . THR A 1 73 ? 12.678 -1.213 -7.285 1.00 73.12 73 THR A C 1
ATOM 581 O O . THR A 1 73 ? 11.692 -1.941 -7.439 1.00 73.12 73 THR A O 1
ATOM 584 N N . PRO A 1 74 ? 13.613 -1.486 -6.349 1.00 69.88 74 PRO A N 1
ATOM 585 C CA . PRO A 1 74 ? 13.584 -2.712 -5.546 1.00 69.88 74 PRO A CA 1
ATOM 586 C C . PRO A 1 74 ? 12.695 -2.584 -4.298 1.00 69.88 74 PRO A C 1
ATOM 588 O O . PRO A 1 74 ? 12.130 -3.575 -3.831 1.00 69.88 74 PRO A O 1
ATOM 591 N N . MET A 1 75 ? 12.541 -1.361 -3.782 1.00 76.31 75 MET A N 1
ATOM 592 C CA . MET A 1 75 ? 11.776 -1.030 -2.580 1.00 76.31 75 MET A CA 1
ATOM 593 C C . MET A 1 75 ? 11.192 0.385 -2.656 1.00 76.31 75 MET A C 1
ATOM 595 O O . MET A 1 75 ? 11.748 1.258 -3.328 1.00 76.31 75 MET A O 1
ATOM 599 N N . PHE A 1 76 ? 10.102 0.621 -1.933 1.00 81.69 76 PHE A N 1
ATOM 600 C CA . PHE A 1 76 ? 9.655 1.955 -1.562 1.00 81.69 76 PHE A CA 1
ATOM 601 C C . PHE A 1 76 ? 10.385 2.382 -0.301 1.00 81.69 76 PHE A C 1
ATOM 603 O O . PHE A 1 76 ? 10.542 1.595 0.635 1.00 81.69 76 PHE A O 1
ATOM 610 N N . ARG A 1 77 ? 10.769 3.657 -0.250 1.00 85.12 77 ARG A N 1
ATOM 611 C CA . ARG A 1 77 ? 11.144 4.289 1.010 1.00 85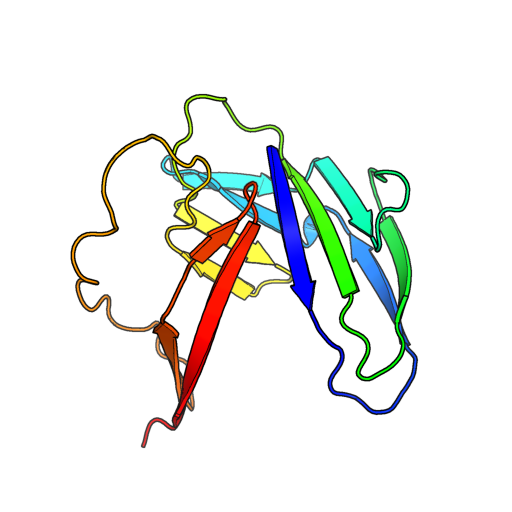.12 77 ARG A CA 1
ATOM 612 C C . ARG A 1 77 ? 9.951 4.268 1.953 1.00 85.12 77 ARG A C 1
ATOM 614 O O . ARG A 1 77 ? 10.106 3.845 3.085 1.00 85.12 77 ARG A O 1
ATOM 621 N N . ALA A 1 78 ? 8.774 4.663 1.472 1.00 83.31 78 ALA A N 1
ATOM 622 C CA . ALA A 1 78 ? 7.550 4.552 2.248 1.00 83.31 78 ALA A CA 1
ATOM 623 C C . ALA A 1 78 ? 6.313 4.309 1.386 1.00 83.31 78 ALA A C 1
ATOM 625 O O . ALA A 1 78 ? 6.289 4.623 0.201 1.00 83.31 78 ALA A O 1
ATOM 626 N N . LEU A 1 79 ? 5.274 3.785 2.012 1.00 85.00 79 LEU A N 1
ATOM 627 C CA . LEU A 1 79 ? 3.937 3.614 1.476 1.00 85.00 79 LEU A CA 1
ATOM 628 C C . LEU A 1 79 ? 2.964 4.258 2.455 1.00 85.00 79 LEU A C 1
ATOM 630 O O . LEU A 1 79 ? 2.982 3.946 3.640 1.00 85.00 79 LEU A O 1
ATOM 634 N N . GLU A 1 80 ? 2.136 5.163 1.970 1.00 88.31 80 GLU A N 1
ATOM 635 C CA . GLU A 1 80 ? 1.139 5.874 2.745 1.00 88.31 80 GLU A CA 1
ATOM 636 C C . GLU A 1 80 ? -0.264 5.520 2.252 1.00 88.31 80 GLU A C 1
ATOM 638 O O . GLU A 1 80 ? -0.527 5.489 1.050 1.00 88.31 80 GLU A O 1
ATOM 643 N N . ILE A 1 81 ? -1.147 5.217 3.199 1.00 86.06 81 ILE A N 1
ATOM 644 C CA . ILE A 1 81 ? -2.544 4.861 2.976 1.00 86.06 81 ILE A CA 1
ATOM 645 C C . ILE A 1 81 ? -3.382 5.745 3.888 1.00 86.06 81 ILE A C 1
ATOM 647 O O . ILE A 1 81 ? -3.300 5.610 5.107 1.00 86.06 81 ILE A O 1
ATOM 651 N N . ASP A 1 82 ? -4.153 6.663 3.311 1.00 84.44 82 ASP A N 1
ATOM 652 C CA . ASP A 1 82 ? -5.019 7.595 4.048 1.00 84.44 82 ASP A CA 1
ATOM 653 C C . ASP A 1 82 ? -4.272 8.312 5.200 1.00 84.44 82 ASP A C 1
ATOM 655 O O . ASP A 1 82 ? -4.675 8.319 6.364 1.00 84.44 82 ASP A O 1
ATOM 659 N N . GLY A 1 83 ? -3.077 8.832 4.891 1.00 81.44 83 GLY A N 1
ATOM 660 C CA . GLY A 1 83 ? -2.202 9.517 5.849 1.00 81.44 83 GLY A CA 1
ATOM 661 C C . GLY A 1 83 ? -1.458 8.605 6.836 1.00 81.44 83 GLY A C 1
ATOM 662 O O . GLY A 1 83 ? -0.720 9.099 7.691 1.00 81.44 83 GLY A O 1
ATOM 663 N N . LYS A 1 84 ? -1.617 7.277 6.755 1.00 78.50 84 LYS A N 1
ATOM 664 C CA . LYS A 1 84 ? -0.862 6.299 7.559 1.00 78.50 84 LYS A CA 1
ATOM 665 C C . LYS A 1 84 ? 0.318 5.756 6.777 1.00 78.50 84 LYS A C 1
ATOM 667 O O . LYS A 1 84 ? 0.134 5.253 5.679 1.00 78.50 84 LYS A O 1
ATOM 672 N N . ARG A 1 85 ? 1.517 5.813 7.353 1.00 81.25 85 ARG A N 1
ATOM 673 C CA . ARG A 1 85 ? 2.778 5.591 6.639 1.00 81.25 85 ARG A CA 1
ATOM 674 C C . ARG A 1 85 ? 3.515 4.340 7.120 1.00 81.25 85 ARG A C 1
ATOM 676 O O . ARG A 1 85 ? 3.680 4.138 8.318 1.00 81.25 85 ARG A O 1
ATOM 683 N N . LEU A 1 86 ? 3.984 3.533 6.174 1.00 76.50 86 LEU A N 1
ATOM 684 C CA . LEU A 1 86 ? 4.839 2.364 6.363 1.00 76.50 86 LEU A CA 1
ATOM 685 C C . LEU A 1 86 ? 6.173 2.610 5.664 1.00 76.50 86 LEU A C 1
ATOM 687 O O . LEU A 1 86 ? 6.183 2.970 4.495 1.00 76.50 86 LEU A O 1
ATOM 691 N N . GLU A 1 87 ? 7.293 2.395 6.345 1.00 82.12 87 GLU A N 1
ATOM 692 C CA . GLU A 1 87 ? 8.630 2.580 5.768 1.00 82.12 87 GLU A CA 1
ATOM 693 C C . GLU A 1 87 ? 9.201 1.262 5.215 1.00 82.12 87 GLU A C 1
ATOM 695 O O . GLU A 1 87 ? 8.835 0.172 5.653 1.00 82.12 87 GLU A O 1
ATOM 700 N N . ASN A 1 88 ? 10.153 1.377 4.289 1.00 77.19 88 ASN A N 1
ATOM 701 C CA . ASN A 1 88 ? 10.972 0.301 3.729 1.00 77.19 88 ASN A CA 1
ATOM 702 C C . ASN A 1 88 ? 10.167 -0.876 3.155 1.00 77.19 88 ASN A C 1
ATOM 704 O O . ASN A 1 88 ? 10.431 -2.035 3.474 1.00 77.19 88 ASN A O 1
ATOM 708 N N . VAL A 1 89 ? 9.190 -0.584 2.292 1.00 76.56 89 VAL A N 1
ATOM 709 C CA . VAL A 1 89 ? 8.306 -1.604 1.708 1.00 76.56 89 VAL A CA 1
ATOM 710 C C . VAL A 1 89 ? 8.971 -2.252 0.483 1.00 76.56 89 VAL A C 1
ATOM 712 O O . VAL A 1 89 ? 9.152 -1.581 -0.534 1.00 76.56 89 VAL A O 1
ATOM 715 N N . PRO A 1 90 ? 9.341 -3.543 0.522 1.00 71.12 90 PRO A N 1
ATOM 716 C CA . PRO A 1 90 ? 9.941 -4.231 -0.623 1.00 71.12 90 PRO A CA 1
ATOM 717 C C . PRO A 1 90 ? 8.926 -4.483 -1.755 1.00 71.12 90 PRO A C 1
ATOM 719 O O . PRO A 1 90 ? 7.760 -4.779 -1.508 1.00 71.12 90 PRO A O 1
ATOM 722 N N . ILE A 1 91 ? 9.383 -4.389 -3.010 1.00 68.88 91 ILE A N 1
ATOM 723 C CA . ILE A 1 91 ? 8.535 -4.429 -4.222 1.00 68.88 91 ILE A CA 1
ATOM 724 C C . ILE A 1 91 ? 8.767 -5.704 -5.050 1.00 68.88 91 ILE A C 1
ATOM 726 O O . ILE A 1 91 ? 7.860 -6.180 -5.734 1.00 68.88 91 ILE A O 1
ATOM 730 N N . ARG A 1 92 ? 9.983 -6.270 -5.037 1.00 61.00 92 ARG A N 1
ATOM 731 C CA . ARG A 1 92 ? 10.363 -7.419 -5.881 1.00 61.00 92 ARG A CA 1
ATOM 732 C C . ARG A 1 92 ? 11.143 -8.461 -5.087 1.00 61.00 92 ARG A C 1
ATOM 734 O O . ARG A 1 92 ? 12.100 -8.132 -4.397 1.00 61.00 92 ARG A O 1
ATOM 741 N N . SER A 1 93 ? 10.800 -9.735 -5.266 1.00 50.41 93 SER A N 1
ATOM 742 C CA . SER A 1 93 ? 11.384 -10.887 -4.559 1.00 50.41 93 SER A CA 1
ATOM 743 C C . SER A 1 93 ? 12.808 -11.275 -5.002 1.00 50.41 93 SER A C 1
ATOM 745 O O . SER A 1 93 ? 13.192 -12.430 -4.853 1.00 50.41 93 SER A O 1
ATOM 747 N N . GLY A 1 94 ? 13.590 -10.358 -5.579 1.00 45.97 94 GLY A N 1
ATOM 748 C CA . GLY A 1 94 ? 14.862 -10.705 -6.229 1.00 45.97 94 GLY A CA 1
ATOM 749 C C . GLY A 1 94 ? 15.967 -9.651 -6.201 1.00 45.97 94 GLY A C 1
ATOM 750 O O . GLY A 1 94 ? 17.014 -9.888 -6.789 1.00 45.97 94 GLY A O 1
ATOM 751 N N . ALA A 1 95 ? 15.789 -8.512 -5.532 1.00 38.94 95 ALA A N 1
ATOM 752 C CA . ALA A 1 95 ? 16.827 -7.486 -5.456 1.00 38.94 95 ALA A CA 1
ATOM 753 C C . ALA A 1 95 ? 17.181 -7.187 -3.997 1.00 38.94 95 ALA A C 1
ATOM 755 O O . ALA A 1 95 ? 16.473 -6.454 -3.324 1.00 38.94 95 ALA A O 1
ATOM 756 N N . ALA A 1 96 ? 18.296 -7.790 -3.578 1.00 36.88 96 ALA A N 1
ATOM 757 C CA . ALA A 1 96 ? 19.169 -7.435 -2.462 1.00 36.88 96 ALA A CA 1
ATOM 758 C C . ALA A 1 96 ? 18.565 -7.331 -1.047 1.00 36.88 96 ALA A C 1
ATOM 760 O O . ALA A 1 96 ? 17.772 -6.456 -0.733 1.00 36.88 96 ALA A O 1
ATOM 761 N N . ALA A 1 97 ? 19.117 -8.194 -0.187 1.00 35.72 97 ALA A N 1
ATOM 762 C CA . ALA A 1 97 ? 19.118 -8.153 1.268 1.00 35.72 97 ALA A CA 1
ATOM 763 C C . ALA A 1 97 ? 17.736 -8.137 1.945 1.00 35.72 97 ALA A C 1
ATOM 765 O O . ALA A 1 97 ? 17.005 -7.151 1.964 1.00 35.72 97 ALA A O 1
ATOM 766 N N . ARG A 1 98 ? 17.460 -9.238 2.662 1.00 38.78 98 ARG A N 1
ATOM 767 C CA . ARG A 1 98 ? 16.802 -9.183 3.976 1.00 38.78 98 ARG A CA 1
ATOM 768 C C . ARG A 1 98 ? 17.174 -7.834 4.614 1.00 38.78 98 ARG A C 1
ATOM 770 O O . ARG A 1 98 ? 18.382 -7.572 4.649 1.00 38.78 98 ARG A O 1
ATOM 777 N N . PRO A 1 99 ? 16.226 -6.992 5.074 1.00 42.06 99 PRO A N 1
ATOM 778 C CA . PRO A 1 99 ? 16.598 -5.843 5.884 1.00 42.06 99 PRO A CA 1
ATOM 779 C C . PRO A 1 99 ? 17.612 -6.364 6.890 1.00 42.06 99 PRO A C 1
ATOM 781 O O . PRO A 1 99 ? 17.349 -7.395 7.528 1.00 42.06 99 PRO A O 1
ATOM 784 N N . GLY A 1 100 ? 18.805 -5.755 6.928 1.00 34.78 100 GLY A N 1
ATOM 785 C CA . GLY A 1 100 ? 19.748 -6.036 8.002 1.00 34.78 100 GLY A CA 1
ATOM 786 C C . GLY A 1 100 ? 18.929 -6.063 9.283 1.00 34.78 100 GLY A C 1
ATOM 787 O O . GLY A 1 100 ? 18.027 -5.228 9.414 1.00 34.78 100 GLY A O 1
ATOM 788 N N . THR A 1 101 ? 19.138 -7.105 10.101 1.00 41.53 101 THR A N 1
ATOM 789 C CA . THR A 1 101 ? 18.492 -7.324 11.405 1.00 41.53 101 THR A CA 1
ATOM 790 C C . THR A 1 101 ? 18.009 -5.989 11.922 1.00 41.53 101 THR A C 1
ATOM 792 O O . THR A 1 101 ? 18.898 -5.147 12.041 1.00 41.53 101 THR A O 1
ATOM 795 N N . PRO A 1 102 ? 16.688 -5.758 12.088 1.00 38.03 102 PRO A N 1
ATOM 796 C CA . PRO A 1 102 ? 16.133 -4.421 12.222 1.00 38.03 102 PRO A CA 1
ATOM 797 C C . PRO A 1 102 ? 17.049 -3.628 13.128 1.00 38.03 102 PRO A C 1
ATOM 799 O O . PRO A 1 102 ? 17.109 -3.889 14.330 1.00 38.03 102 PRO A O 1
ATOM 802 N N . THR A 1 103 ? 17.844 -2.731 12.535 1.00 37.66 103 THR A N 1
ATOM 803 C CA . THR A 1 103 ? 18.476 -1.695 13.322 1.00 37.66 103 THR A CA 1
ATOM 804 C C . THR A 1 103 ? 17.259 -1.048 13.922 1.00 37.66 103 THR A C 1
ATOM 806 O O . THR A 1 103 ? 16.383 -0.628 13.164 1.00 37.66 103 THR A O 1
ATOM 809 N N . THR A 1 104 ? 17.124 -1.142 15.239 1.00 41.00 104 THR A N 1
ATOM 810 C CA . THR A 1 104 ? 16.128 -0.423 16.016 1.00 41.00 104 THR A CA 1
ATOM 811 C C . THR A 1 104 ? 16.198 1.024 15.559 1.00 41.00 104 THR A C 1
ATOM 813 O O . THR A 1 104 ? 16.997 1.810 16.060 1.00 41.00 104 THR A O 1
ATOM 816 N N . LEU A 1 105 ? 15.434 1.348 14.518 1.00 38.59 105 LEU A N 1
ATOM 817 C CA . LEU A 1 105 ? 15.117 2.704 14.175 1.00 38.59 105 LEU A CA 1
ATOM 818 C C . LEU A 1 105 ? 14.237 3.130 15.339 1.00 38.59 105 LEU A C 1
ATOM 820 O O . LEU A 1 105 ? 13.340 2.360 15.707 1.00 38.59 105 LEU A O 1
ATOM 824 N N . PRO A 1 106 ? 14.504 4.291 15.954 1.00 39.53 106 PRO A N 1
ATOM 825 C CA . PRO A 1 106 ? 13.608 4.809 16.965 1.00 39.53 106 PRO A CA 1
ATOM 826 C C . PRO A 1 106 ? 12.209 4.781 16.359 1.00 39.53 106 PRO A C 1
ATOM 828 O O . PRO A 1 106 ? 11.982 5.357 15.290 1.00 39.53 106 PRO A O 1
ATOM 831 N N . ALA A 1 107 ? 11.319 4.008 16.987 1.00 45.81 107 ALA A N 1
ATOM 832 C CA . ALA A 1 107 ? 9.925 3.979 16.601 1.00 45.81 107 ALA A CA 1
ATOM 833 C C . ALA A 1 107 ? 9.476 5.444 16.526 1.00 45.81 107 ALA A C 1
ATOM 835 O O . ALA A 1 107 ? 9.812 6.213 17.437 1.00 45.81 107 ALA A O 1
ATOM 836 N N . PRO A 1 108 ? 8.795 5.883 15.449 1.00 42.62 108 PRO A N 1
ATOM 837 C CA . PRO A 1 108 ? 8.127 7.170 15.508 1.00 42.62 108 PRO A CA 1
ATOM 838 C C . PRO A 1 108 ? 7.274 7.118 16.767 1.00 42.62 108 PRO A C 1
ATOM 840 O O . PRO A 1 108 ? 6.496 6.178 16.922 1.00 42.62 108 PRO A O 1
ATOM 843 N N . ALA A 1 109 ? 7.513 8.045 17.694 1.00 42.00 109 ALA A N 1
ATOM 844 C CA . ALA A 1 109 ? 6.808 8.089 18.959 1.00 42.00 109 ALA A CA 1
ATOM 845 C C . ALA A 1 109 ? 5.312 8.185 18.651 1.00 42.00 109 ALA A C 1
ATOM 847 O O . ALA A 1 109 ? 4.794 9.255 18.332 1.00 42.00 109 ALA A O 1
ATOM 848 N N . VAL A 1 110 ? 4.625 7.048 18.672 1.00 45.22 110 VAL A N 1
ATOM 849 C CA . VAL A 1 110 ? 3.176 7.025 18.689 1.00 45.22 110 VAL A CA 1
ATOM 850 C C . VAL A 1 110 ? 2.842 7.324 20.133 1.00 45.22 110 VAL A C 1
ATOM 852 O O . VAL A 1 110 ? 3.270 6.615 21.042 1.00 45.22 110 VAL A O 1
ATOM 855 N N . THR A 1 111 ? 2.111 8.400 20.370 1.00 59.34 111 THR A N 1
ATOM 856 C CA . THR A 1 111 ? 1.571 8.668 21.694 1.00 59.34 111 THR A CA 1
ATOM 857 C C . THR A 1 111 ? 0.648 7.510 22.084 1.00 59.34 111 THR A C 1
ATOM 859 O O . THR A 1 111 ? -0.464 7.388 21.576 1.00 59.34 111 THR A O 1
ATOM 862 N N . GLY A 1 112 ? 1.142 6.627 22.958 1.00 63.78 112 GLY A N 1
ATOM 863 C CA . GLY A 1 112 ? 0.380 5.566 23.613 1.00 63.78 112 GLY A CA 1
ATOM 864 C C . GLY A 1 112 ? 0.817 4.125 23.322 1.00 63.78 112 GLY A C 1
ATOM 865 O O . GLY A 1 112 ? 0.528 3.281 24.166 1.00 63.78 112 GLY A O 1
ATOM 866 N N . PHE A 1 113 ? 1.490 3.809 22.199 1.00 63.03 113 PHE A N 1
ATOM 867 C CA . PHE A 1 113 ? 1.844 2.418 21.841 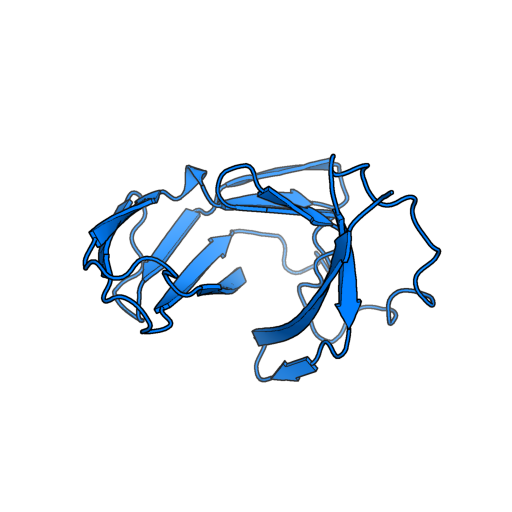1.00 63.03 113 PHE A CA 1
ATOM 868 C C . PHE A 1 113 ? 3.094 2.274 20.945 1.00 63.03 113 PHE A C 1
ATOM 870 O O . PHE A 1 113 ? 3.209 2.932 19.919 1.00 63.03 113 PHE A O 1
ATOM 877 N N . ASP A 1 114 ? 3.960 1.307 21.234 1.00 69.31 114 ASP A N 1
ATOM 878 C CA . ASP A 1 114 ? 4.999 0.797 20.339 1.00 69.31 114 ASP A CA 1
ATOM 879 C C . ASP A 1 114 ? 4.410 -0.229 19.354 1.00 69.31 114 ASP A C 1
ATOM 881 O O . ASP A 1 114 ? 3.719 -1.165 19.760 1.00 69.31 114 ASP A O 1
ATOM 885 N N . LEU A 1 115 ? 4.698 -0.092 18.055 1.00 70.00 115 LEU A N 1
ATOM 886 C CA . LEU A 1 115 ? 4.309 -1.049 17.009 1.00 70.00 115 LEU A CA 1
ATOM 887 C C . LEU A 1 115 ? 5.512 -1.901 16.584 1.00 70.00 115 LEU A C 1
ATOM 889 O O . LEU A 1 115 ? 6.538 -1.369 16.165 1.00 70.00 115 LEU A O 1
ATOM 893 N N . GLN A 1 116 ? 5.352 -3.224 16.586 1.00 76.94 116 GLN A N 1
ATOM 894 C CA . GLN A 1 116 ? 6.341 -4.172 16.081 1.00 76.94 116 GLN A CA 1
ATOM 895 C C . GLN A 1 116 ? 5.711 -5.122 15.058 1.00 76.94 116 GLN A C 1
ATOM 897 O O . GLN A 1 116 ? 4.745 -5.818 15.357 1.00 76.94 116 GLN A O 1
ATOM 902 N N . LEU A 1 117 ? 6.275 -5.188 13.851 1.00 63.44 117 LEU A N 1
ATOM 903 C CA . LEU A 1 117 ? 5.915 -6.205 12.860 1.00 63.44 117 LEU A CA 1
ATOM 904 C C . LEU A 1 117 ? 6.854 -7.412 12.973 1.00 63.44 117 LEU A C 1
ATOM 906 O O . LEU A 1 117 ? 8.066 -7.262 13.124 1.00 63.44 117 LEU A O 1
ATOM 910 N N . SER A 1 118 ? 6.299 -8.615 12.870 1.00 75.75 118 SER A N 1
ATOM 911 C CA . SER A 1 118 ? 7.030 -9.884 12.868 1.00 75.75 118 SER A CA 1
ATOM 912 C C . SER A 1 118 ? 6.453 -10.845 11.821 1.00 75.75 118 SER A C 1
ATOM 914 O O . SER A 1 118 ? 5.384 -10.603 11.266 1.00 75.75 118 SER A O 1
ATOM 916 N N . ASN A 1 119 ? 7.173 -11.929 11.519 1.00 70.25 119 ASN A N 1
ATOM 917 C CA . ASN A 1 119 ? 6.699 -13.035 10.670 1.00 70.25 119 ASN A CA 1
ATOM 918 C C . ASN A 1 119 ? 6.207 -12.642 9.265 1.00 70.25 119 ASN A C 1
ATOM 920 O O . ASN A 1 119 ? 5.251 -13.218 8.753 1.00 70.25 119 ASN A O 1
ATOM 924 N N . CYS A 1 120 ? 6.863 -11.676 8.623 1.00 68.56 120 CYS A N 1
ATOM 925 C CA . CYS A 1 120 ?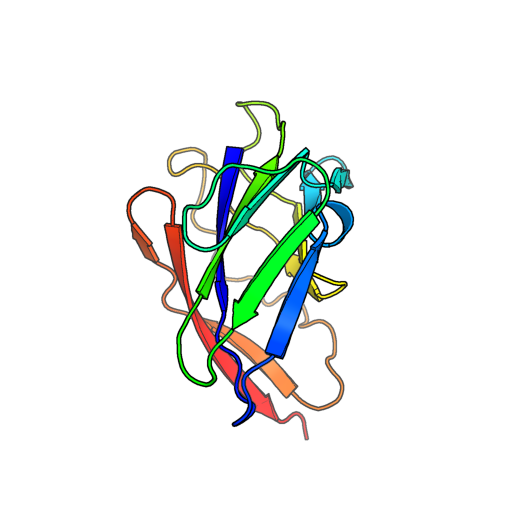 6.529 -11.296 7.255 1.00 68.56 120 CYS A CA 1
ATOM 926 C C . CYS A 1 120 ? 6.874 -12.412 6.251 1.00 68.56 120 CYS A C 1
ATOM 928 O O . CYS A 1 120 ? 8.044 -12.768 6.102 1.00 68.56 120 CYS A O 1
ATOM 930 N N . ALA A 1 121 ? 5.876 -12.922 5.530 1.00 61.06 121 ALA A N 1
ATOM 931 C CA . ALA A 1 121 ? 6.025 -13.909 4.462 1.00 61.06 121 ALA A CA 1
ATOM 932 C C . ALA A 1 121 ? 5.539 -13.355 3.117 1.00 61.06 121 ALA A C 1
ATOM 934 O O . ALA A 1 121 ? 4.634 -12.524 3.073 1.00 61.06 121 ALA A O 1
ATOM 935 N N . VAL A 1 122 ? 6.133 -13.839 2.019 1.00 63.88 122 VAL A N 1
ATOM 936 C CA . VAL A 1 122 ? 5.739 -13.481 0.647 1.00 63.88 122 VAL A CA 1
ATOM 937 C C . VAL A 1 122 ? 5.128 -14.685 -0.048 1.00 63.88 122 VAL A C 1
ATOM 939 O O . VAL A 1 122 ? 5.781 -15.718 -0.178 1.00 63.88 122 VAL A O 1
ATOM 942 N N . ASN A 1 123 ? 3.910 -14.535 -0.563 1.00 60.91 123 ASN A N 1
ATOM 943 C CA . ASN A 1 123 ? 3.271 -15.529 -1.418 1.00 60.91 123 ASN A CA 1
ATOM 944 C C . ASN A 1 123 ? 2.692 -14.848 -2.664 1.00 60.91 123 ASN A C 1
ATOM 946 O O . ASN A 1 123 ? 1.812 -13.999 -2.561 1.00 60.91 123 ASN A O 1
ATOM 950 N N . ARG A 1 124 ? 3.218 -15.192 -3.850 1.00 63.75 124 ARG A N 1
ATOM 951 C CA . ARG A 1 124 ? 2.803 -14.620 -5.151 1.00 63.75 124 ARG A CA 1
ATOM 952 C C . ARG A 1 124 ? 2.796 -13.082 -5.187 1.00 63.75 124 ARG A C 1
ATOM 954 O O . ARG A 1 124 ? 1.914 -12.475 -5.782 1.00 63.75 124 ARG A O 1
ATOM 961 N N . GLY A 1 125 ? 3.787 -12.456 -4.551 1.00 52.81 125 GLY A N 1
ATOM 962 C CA . GLY A 1 125 ? 3.910 -10.994 -4.499 1.00 52.81 125 GLY A CA 1
ATOM 963 C C . GLY A 1 125 ? 3.038 -10.315 -3.438 1.00 52.81 125 GLY A C 1
ATOM 964 O O . GLY A 1 125 ? 3.086 -9.096 -3.320 1.00 52.81 125 GLY A O 1
ATOM 965 N N . VAL A 1 126 ? 2.285 -11.082 -2.643 1.00 52.06 126 VAL A N 1
ATOM 966 C CA . VAL A 1 126 ? 1.541 -10.587 -1.480 1.00 52.06 126 VAL A CA 1
ATOM 967 C C . VAL A 1 126 ? 2.393 -10.765 -0.226 1.00 52.06 126 VAL A C 1
ATOM 969 O O . VAL A 1 126 ? 2.896 -11.863 0.017 1.00 52.06 126 VAL A O 1
ATOM 972 N N . TYR A 1 127 ? 2.545 -9.697 0.560 1.00 57.38 127 TYR A N 1
ATOM 973 C CA . TYR A 1 127 ? 3.228 -9.713 1.856 1.00 57.38 127 TYR A CA 1
ATOM 974 C C . TYR A 1 127 ? 2.212 -9.898 2.990 1.00 57.38 127 TYR A C 1
ATOM 976 O O . TYR A 1 127 ? 1.223 -9.174 3.068 1.00 57.38 127 TYR A O 1
ATOM 984 N N . THR A 1 128 ? 2.467 -10.841 3.893 1.00 59.31 128 THR A N 1
ATOM 985 C CA . THR A 1 128 ? 1.640 -11.107 5.079 1.00 59.31 128 THR A CA 1
ATOM 986 C C . THR A 1 128 ? 2.511 -10.999 6.323 1.00 59.31 128 THR A C 1
ATOM 988 O O . THR A 1 128 ? 3.460 -11.764 6.434 1.00 59.31 128 THR A O 1
ATOM 991 N N . CYS A 1 129 ? 2.208 -10.079 7.244 1.00 71.88 129 CYS A N 1
ATOM 992 C CA . CYS A 1 129 ? 2.967 -9.850 8.484 1.00 71.88 129 CYS A CA 1
ATOM 993 C C . CYS A 1 129 ? 2.052 -9.897 9.719 1.00 71.88 129 CYS A C 1
ATOM 995 O O . CYS A 1 129 ? 0.863 -9.599 9.629 1.00 71.88 129 CYS A O 1
ATOM 997 N N . THR A 1 130 ? 2.622 -10.195 10.887 1.00 70.38 130 THR A N 1
ATOM 998 C CA . THR A 1 130 ? 1.967 -10.080 12.199 1.00 70.38 130 THR A CA 1
ATOM 999 C C . THR A 1 130 ? 2.323 -8.742 12.845 1.00 70.38 130 THR A C 1
ATOM 1001 O O . THR A 1 130 ? 3.504 -8.448 13.001 1.00 70.38 130 THR A O 1
ATOM 1004 N N . ALA A 1 131 ? 1.329 -7.950 13.251 1.00 71.50 131 ALA A N 1
ATOM 1005 C CA . ALA A 1 131 ? 1.525 -6.705 13.998 1.00 71.50 131 ALA A CA 1
ATOM 1006 C C . ALA A 1 131 ? 1.280 -6.899 15.503 1.00 71.50 131 ALA A C 1
ATOM 1008 O O . ALA A 1 131 ? 0.227 -7.398 15.894 1.00 71.50 131 ALA A O 1
ATOM 1009 N N . THR A 1 132 ? 2.227 -6.454 16.329 1.00 71.44 132 THR A N 1
ATOM 1010 C CA . THR A 1 132 ? 2.150 -6.399 17.796 1.00 71.44 132 THR A CA 1
ATOM 1011 C C . THR A 1 132 ? 2.146 -4.939 18.244 1.00 71.44 132 THR A C 1
ATOM 1013 O O . THR A 1 132 ? 2.991 -4.164 17.801 1.00 71.44 132 THR A O 1
ATOM 1016 N N . LEU A 1 133 ? 1.213 -4.567 19.123 1.00 66.31 133 LEU A N 1
ATOM 1017 C CA . LEU A 1 133 ? 1.106 -3.230 19.716 1.00 66.31 133 LEU A CA 1
ATOM 1018 C C . LEU A 1 133 ? 1.347 -3.320 21.230 1.00 66.31 133 LEU A C 1
ATOM 1020 O O . LEU A 1 133 ? 0.631 -4.053 21.912 1.00 66.31 133 LEU A O 1
ATOM 1024 N N . THR A 1 134 ? 2.311 -2.567 21.757 1.00 73.56 134 THR A N 1
ATOM 1025 C CA . THR A 1 134 ? 2.667 -2.544 23.187 1.00 73.56 134 THR A CA 1
ATOM 1026 C C . THR A 1 134 ? 2.424 -1.148 23.758 1.00 73.56 134 THR A C 1
ATOM 1028 O O . THR A 1 134 ? 2.993 -0.208 23.230 1.00 73.56 134 THR A O 1
ATOM 1031 N N . PRO A 1 135 ? 1.622 -0.951 24.818 1.00 66.88 135 PRO A N 1
ATOM 1032 C CA . PRO A 1 135 ? 1.410 0.380 25.385 1.00 66.88 135 PRO A CA 1
ATOM 1033 C C . PRO A 1 135 ? 2.711 1.008 25.906 1.00 66.88 135 PRO A C 1
ATOM 1035 O O . PRO A 1 135 ? 3.452 0.360 26.647 1.00 66.88 135 PRO A O 1
ATOM 1038 N N . THR A 1 136 ? 2.963 2.272 25.575 1.00 68.19 136 THR A N 1
ATOM 1039 C CA . THR A 1 136 ? 4.071 3.049 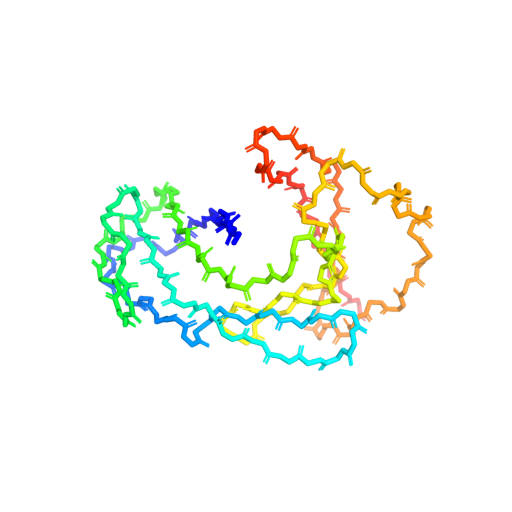26.157 1.00 68.19 136 THR A CA 1
ATOM 1040 C C . THR A 1 136 ? 3.634 3.603 27.514 1.00 68.19 136 THR A C 1
ATOM 1042 O O . THR A 1 136 ? 2.570 4.220 27.593 1.00 68.19 136 THR A O 1
ATOM 1045 N N . LYS A 1 137 ? 4.419 3.360 28.573 1.00 59.38 137 LYS A N 1
ATOM 1046 C CA . LYS A 1 137 ? 4.184 3.933 29.913 1.00 59.38 137 LYS A CA 1
ATOM 1047 C C . LYS A 1 137 ? 4.370 5.445 29.942 1.00 59.38 137 LYS A C 1
ATOM 1049 O O . LYS A 1 137 ? 5.276 5.928 29.231 1.00 59.38 137 LYS A O 1
#

Secondary structure (DSSP, 8-state):
-EEEEEEE--SSS-EEEEEEGGGEEEE-TTS-EEE-SEEEETT---BSSEEEEEE-TT-EEEEEEE----TT--EEEEEEETTEEEEEEE--TTSS-S-STT--PPPP--TTEEEEEEEEEEETTEEEEEEEEEE--

Organism: NCBI:txid32062

Radius of gyration: 16.0 Å; chains: 1; bounding box: 42×27×43 Å